Protein AF-A0A2N9I4L7-F1 (afdb_monomer_lite)

pLDDT: mean 72.99, std 26.12, range [27.83, 98.75]

Secondary structure (DSSP, 8-state):
-HHHHHHHHHHHHHHHHHHHHHHHHHHHHHHHHHHHHHHHHHHHHHHHHHHHHHHHHHHHHHHHHHHHHHHHHHHHHTT--TT-HHHHHHHHS-TT--SSGGGSGGGGS-TTS------------------------------------------------------

Foldseek 3Di:
DPVVVVVVVVVVVVVVVVVVVVVVVVVVVVVVVVVVVVVVVVVVVVVVVVVVVVVVVVCLVVQLVVQLVVQVVVCVVVVHDPVDCSNVVSVVVRPRDPPDCPVVVVPPPPPPPDPDDDDDPDPPPDDDDPDDDDDDDDDDPDDCDDDDDDDDDDDDDDDDDDDDDDD

Sequence (167 aa):
MSAKLERECDRSGGLQAEIDKLKAELAEARQVSSDAEKEAQATYDRGFADAAGSLRFQMRRECNINFLKGWALALEQAAVDDESELYVLGRRYRPYDSGTPENLEETNVEVLGGLEAFDGPTVMENAEVFDHQERAQTEEVQDMEKGVSDKEDNVDVDDQEGSAYDP

Structure (mmCIF, N/CA/C/O backbone):
data_AF-A0A2N9I4L7-F1
#
_entry.id   AF-A0A2N9I4L7-F1
#
loop_
_atom_site.group_PDB
_atom_site.id
_atom_site.type_symbol
_atom_site.label_atom_id
_atom_site.label_alt_id
_atom_site.label_comp_id
_atom_site.label_asym_id
_atom_site.label_entity_id
_atom_site.label_seq_id
_atom_site.pdbx_PDB_ins_code
_atom_site.Cartn_x
_atom_site.Cartn_y
_atom_site.Cartn_z
_atom_site.occupancy
_atom_site.B_iso_or_equiv
_atom_site.auth_seq_id
_atom_site.auth_comp_id
_atom_site.auth_asym_id
_atom_site.auth_atom_id
_atom_site.pdbx_PDB_model_num
ATOM 1 N N . MET A 1 1 ? 35.213 11.264 -59.091 1.00 62.31 1 MET A N 1
ATOM 2 C CA . MET A 1 1 ? 33.952 11.191 -58.318 1.00 62.31 1 MET A CA 1
ATOM 3 C C . MET A 1 1 ? 34.004 10.127 -57.224 1.00 62.31 1 MET A C 1
ATOM 5 O O . MET A 1 1 ? 33.781 10.485 -56.076 1.00 62.31 1 MET A O 1
ATOM 9 N N . SER A 1 2 ? 34.340 8.869 -57.541 1.00 83.44 2 SER A N 1
ATOM 10 C CA . SER A 1 2 ? 34.196 7.693 -56.656 1.00 83.44 2 SER A CA 1
ATOM 11 C C . SER A 1 2 ? 34.677 7.878 -55.209 1.00 83.44 2 SER A C 1
ATOM 13 O O . SER A 1 2 ? 33.869 7.758 -54.300 1.00 83.44 2 SER A O 1
ATOM 15 N N . ALA A 1 3 ? 35.930 8.290 -54.985 1.00 90.50 3 ALA A N 1
ATOM 16 C CA . ALA A 1 3 ? 36.503 8.396 -53.635 1.00 90.50 3 ALA A CA 1
ATOM 17 C C . ALA A 1 3 ? 35.851 9.459 -52.714 1.00 90.50 3 ALA A C 1
ATOM 19 O O . ALA A 1 3 ? 36.165 9.510 -51.524 1.00 90.50 3 ALA A O 1
ATOM 20 N N . LYS A 1 4 ? 34.970 10.338 -53.227 1.00 93.56 4 LYS A N 1
ATOM 21 C CA . LYS A 1 4 ? 34.092 11.142 -52.356 1.00 93.56 4 LYS A CA 1
ATOM 22 C C . LYS A 1 4 ? 32.860 10.334 -51.951 1.00 93.56 4 LYS A C 1
ATOM 24 O O . LYS A 1 4 ? 32.564 10.275 -50.770 1.00 93.56 4 LYS A O 1
ATOM 29 N N . LEU A 1 5 ? 32.188 9.702 -52.917 1.00 93.38 5 LEU A N 1
ATOM 30 C CA . LEU A 1 5 ? 30.999 8.875 -52.686 1.00 93.38 5 LEU A CA 1
ATOM 31 C C . LEU A 1 5 ? 31.275 7.738 -51.689 1.00 93.38 5 LEU A C 1
ATOM 33 O O . LEU A 1 5 ? 30.491 7.542 -50.776 1.00 93.38 5 LEU A O 1
ATOM 37 N N . GLU A 1 6 ? 32.418 7.069 -51.820 1.00 93.31 6 GLU A N 1
ATOM 38 C CA . GLU A 1 6 ? 32.897 6.004 -50.926 1.00 93.31 6 GLU A CA 1
ATOM 39 C C . GLU A 1 6 ? 32.905 6.444 -49.448 1.00 93.31 6 GLU A C 1
ATOM 41 O O . GLU A 1 6 ? 32.206 5.862 -48.625 1.00 93.31 6 GLU A O 1
ATOM 46 N N . ARG A 1 7 ? 33.546 7.581 -49.136 1.00 93.62 7 ARG A N 1
ATOM 47 C CA . ARG A 1 7 ? 33.561 8.166 -47.779 1.00 93.62 7 ARG A CA 1
ATOM 48 C C . ARG A 1 7 ? 32.182 8.604 -47.274 1.00 93.62 7 ARG A C 1
ATOM 50 O O . ARG A 1 7 ? 31.952 8.625 -46.066 1.00 93.62 7 ARG A O 1
ATOM 57 N N . GLU A 1 8 ? 31.281 9.013 -48.169 1.00 95.44 8 GLU A N 1
ATOM 58 C CA . GLU A 1 8 ? 29.894 9.330 -47.803 1.00 95.44 8 GLU A CA 1
ATOM 59 C C . GLU A 1 8 ? 29.112 8.047 -47.475 1.00 95.44 8 GLU A C 1
ATOM 61 O O . GLU A 1 8 ? 28.351 8.037 -46.510 1.00 95.44 8 GLU A O 1
ATOM 66 N N . CYS A 1 9 ? 29.337 6.954 -48.215 1.00 92.94 9 CYS A N 1
ATOM 67 C CA . CYS A 1 9 ? 28.767 5.637 -47.931 1.00 92.94 9 CYS A CA 1
ATOM 68 C C . CYS A 1 9 ? 29.263 5.081 -46.589 1.00 92.94 9 CYS A C 1
ATOM 70 O O . CYS A 1 9 ? 28.431 4.684 -45.775 1.00 92.94 9 CYS A O 1
ATOM 72 N N . ASP A 1 10 ? 30.572 5.127 -46.318 1.00 95.69 10 ASP A N 1
ATOM 73 C CA . ASP A 1 10 ? 31.151 4.679 -45.042 1.00 95.69 10 ASP A CA 1
ATOM 74 C C . ASP A 1 10 ? 30.564 5.457 -43.854 1.00 95.69 10 ASP A C 1
ATOM 76 O O . ASP A 1 10 ? 30.119 4.870 -42.866 1.00 95.69 10 ASP A O 1
ATOM 80 N N . ARG A 1 11 ? 30.494 6.794 -43.968 1.00 96.88 11 ARG A N 1
ATOM 81 C CA . ARG A 1 11 ? 29.918 7.650 -42.919 1.00 96.88 11 ARG A CA 1
ATOM 82 C C . ARG A 1 11 ? 28.421 7.390 -42.730 1.00 96.88 11 ARG A C 1
ATOM 84 O O . ARG A 1 11 ? 27.957 7.379 -41.595 1.00 96.88 11 ARG A O 1
ATOM 91 N N . SER A 1 12 ? 27.679 7.158 -43.813 1.00 96.81 12 SER A N 1
ATOM 92 C CA . SER A 1 12 ? 26.257 6.797 -43.756 1.00 96.81 12 SER A CA 1
ATOM 93 C C . SER A 1 12 ? 26.042 5.442 -43.067 1.00 96.81 12 SER A C 1
ATOM 95 O O . SER A 1 12 ? 25.170 5.321 -42.211 1.00 96.81 12 SER A O 1
ATOM 97 N N . GLY A 1 13 ? 26.882 4.443 -43.362 1.00 97.50 13 GLY A N 1
ATOM 98 C CA . GLY A 1 13 ? 26.849 3.135 -42.702 1.00 97.50 13 GLY A CA 1
ATOM 99 C C . GLY A 1 13 ? 27.144 3.215 -41.201 1.00 97.50 13 GLY A C 1
ATOM 100 O O . GLY A 1 13 ? 26.428 2.611 -40.406 1.00 97.50 13 GLY A O 1
ATOM 101 N N . GLY A 1 14 ? 28.140 4.016 -40.805 1.00 97.81 14 GLY A N 1
ATOM 102 C CA . GLY A 1 14 ? 28.438 4.284 -39.394 1.00 97.81 14 GLY A CA 1
ATOM 103 C C . GLY A 1 14 ? 27.272 4.951 -38.656 1.00 97.81 14 GLY A C 1
ATOM 104 O O . GLY A 1 14 ? 26.858 4.468 -37.605 1.00 97.81 14 GLY A O 1
ATOM 105 N N . LEU A 1 15 ? 26.687 6.001 -39.245 1.00 98.06 15 LEU A N 1
ATOM 106 C CA . LEU A 1 15 ? 25.516 6.689 -38.685 1.00 98.06 15 LEU A CA 1
ATOM 107 C C . LEU A 1 15 ? 24.291 5.767 -38.582 1.00 98.06 15 LEU A C 1
ATOM 109 O O . LEU A 1 15 ? 23.564 5.834 -37.597 1.00 98.06 15 LEU A O 1
ATOM 113 N N . GLN A 1 16 ? 24.065 4.882 -39.558 1.00 98.44 16 GLN A N 1
ATOM 114 C CA . GLN A 1 16 ? 22.966 3.914 -39.501 1.00 98.44 16 GLN A CA 1
ATOM 115 C C . GLN A 1 16 ? 23.152 2.910 -38.352 1.00 98.44 16 GLN A C 1
ATOM 117 O O . GLN A 1 16 ? 22.202 2.645 -37.616 1.00 98.44 16 GLN A O 1
ATOM 122 N N . ALA A 1 17 ? 24.372 2.401 -38.148 1.00 98.25 17 ALA A N 1
ATOM 123 C CA . ALA A 1 17 ? 24.682 1.507 -37.033 1.00 98.25 17 ALA A CA 1
ATOM 124 C C . ALA A 1 17 ? 24.512 2.195 -35.663 1.00 98.25 17 ALA A C 1
ATOM 126 O O . ALA A 1 17 ? 24.001 1.583 -34.726 1.00 98.25 17 ALA A O 1
ATOM 127 N N . GLU A 1 18 ? 24.884 3.473 -35.550 1.00 98.50 18 GLU A N 1
ATOM 128 C CA . GLU A 1 18 ? 24.658 4.282 -34.345 1.00 98.50 18 GLU A CA 1
ATOM 129 C C . GLU A 1 18 ? 23.161 4.535 -34.094 1.00 98.50 18 GLU A C 1
ATOM 131 O O . GLU A 1 18 ? 22.683 4.350 -32.976 1.00 98.50 18 GLU A O 1
ATOM 136 N N . ILE A 1 19 ? 22.390 4.860 -35.137 1.00 98.44 19 ILE A N 1
ATOM 137 C CA . ILE A 1 19 ? 20.928 5.011 -35.072 1.00 98.44 19 ILE A CA 1
ATOM 138 C C . ILE A 1 19 ? 20.254 3.718 -34.590 1.00 98.44 19 ILE A C 1
ATOM 140 O O . ILE A 1 19 ? 19.352 3.774 -33.754 1.00 98.44 19 ILE A O 1
ATOM 144 N N . ASP A 1 20 ? 20.666 2.555 -35.097 1.00 98.56 20 ASP A N 1
ATOM 145 C CA . ASP A 1 20 ? 20.060 1.277 -34.712 1.00 98.56 20 ASP A CA 1
ATOM 146 C C . ASP A 1 20 ? 20.496 0.814 -33.310 1.00 98.56 20 ASP A C 1
ATOM 148 O O . ASP A 1 20 ? 19.672 0.269 -32.574 1.00 98.56 20 ASP A O 1
ATOM 152 N N . LYS A 1 21 ? 21.724 1.142 -32.877 1.00 98.56 21 LYS A N 1
ATOM 153 C CA . LYS A 1 21 ? 22.156 1.005 -31.475 1.00 98.56 21 LYS A CA 1
ATOM 154 C C . LYS A 1 21 ? 21.298 1.862 -30.538 1.00 98.56 21 LYS A C 1
ATOM 156 O O . LYS A 1 21 ? 20.755 1.343 -29.567 1.00 98.56 21 LYS A O 1
ATOM 161 N N . LEU A 1 22 ? 21.123 3.149 -30.848 1.00 98.69 22 LEU A N 1
ATOM 162 C CA . LEU A 1 22 ? 20.344 4.079 -30.022 1.00 98.69 22 LEU A CA 1
ATOM 163 C C . LEU A 1 22 ? 18.862 3.678 -29.924 1.00 98.69 22 LEU A C 1
ATOM 165 O O . LEU A 1 22 ? 18.240 3.891 -28.886 1.00 98.69 22 LEU A O 1
ATOM 169 N N . LYS A 1 23 ? 18.287 3.054 -30.964 1.00 98.69 23 LYS A N 1
ATOM 170 C CA . LYS A 1 23 ? 16.936 2.461 -30.894 1.00 98.69 23 LYS A CA 1
ATOM 171 C C . LYS A 1 23 ? 16.859 1.297 -29.906 1.00 98.69 23 LYS A C 1
ATOM 173 O O . LYS A 1 23 ? 15.852 1.192 -29.208 1.00 98.69 23 LYS A O 1
ATOM 178 N N . ALA A 1 24 ? 17.879 0.437 -29.858 1.00 98.62 24 ALA A N 1
ATOM 179 C CA . ALA A 1 24 ? 17.938 -0.675 -28.910 1.00 98.62 24 ALA A CA 1
ATOM 180 C C . ALA A 1 24 ? 18.074 -0.159 -27.469 1.00 98.62 24 ALA A C 1
ATOM 182 O O . ALA A 1 24 ? 17.231 -0.477 -26.634 1.00 98.62 24 ALA A O 1
ATOM 183 N N . GLU A 1 25 ? 19.030 0.739 -27.211 1.00 98.62 25 GLU A N 1
ATOM 184 C CA . GLU A 1 25 ? 19.223 1.358 -25.888 1.00 98.62 25 GLU A CA 1
ATOM 185 C C . GLU A 1 25 ? 17.961 2.110 -25.415 1.00 98.62 25 GLU A C 1
ATOM 187 O O . GLU A 1 25 ? 17.577 2.014 -24.251 1.00 98.62 25 GLU A O 1
ATOM 192 N N . LEU A 1 26 ? 17.246 2.794 -26.319 1.00 98.69 26 LEU A N 1
ATOM 193 C CA . LEU A 1 26 ? 15.968 3.450 -26.012 1.00 98.69 26 LEU A CA 1
ATOM 194 C C . LEU A 1 26 ? 14.831 2.455 -25.711 1.00 98.69 26 LEU A C 1
ATOM 196 O O . LEU A 1 26 ? 13.954 2.763 -24.903 1.00 98.69 26 LEU A O 1
ATOM 200 N N . ALA A 1 27 ? 14.806 1.288 -26.358 1.00 98.69 27 ALA A N 1
ATOM 201 C CA . ALA A 1 27 ? 13.820 0.245 -26.078 1.00 98.69 27 ALA A CA 1
ATOM 202 C C . ALA A 1 27 ? 14.082 -0.416 -24.714 1.00 98.69 27 ALA A C 1
ATOM 204 O O . ALA A 1 27 ? 13.155 -0.553 -23.916 1.00 98.69 27 ALA A O 1
ATOM 205 N N . GLU A 1 28 ? 15.342 -0.739 -24.417 1.00 98.69 28 GLU A N 1
ATOM 206 C CA . GLU A 1 28 ? 15.775 -1.289 -23.128 1.00 98.69 28 GLU A CA 1
ATOM 207 C C . GLU A 1 28 ? 15.500 -0.309 -21.978 1.00 98.69 28 GLU A C 1
ATOM 209 O O . GLU A 1 28 ? 14.857 -0.679 -20.996 1.00 98.69 28 GLU A O 1
ATOM 214 N N . ALA A 1 29 ? 15.874 0.968 -22.126 1.00 98.69 29 ALA A N 1
ATOM 215 C CA . ALA A 1 29 ? 15.617 1.999 -21.118 1.00 98.69 29 ALA A CA 1
ATOM 216 C C . ALA A 1 29 ? 14.115 2.189 -20.829 1.00 98.69 29 ALA A C 1
ATOM 218 O O . ALA A 1 29 ? 13.723 2.371 -19.676 1.00 98.69 29 ALA A O 1
ATOM 219 N N . ARG A 1 30 ? 13.255 2.104 -21.855 1.00 98.75 30 ARG A N 1
ATOM 220 C CA . ARG A 1 30 ? 11.790 2.156 -21.688 1.00 98.75 30 ARG A CA 1
ATOM 221 C C . ARG A 1 30 ? 11.239 0.935 -20.957 1.00 98.75 30 ARG A C 1
ATOM 223 O O . ARG A 1 30 ? 10.356 1.101 -20.119 1.00 98.75 30 ARG A O 1
ATOM 230 N N . GLN A 1 31 ? 11.758 -0.260 -21.243 1.00 98.69 31 GLN A N 1
ATOM 231 C CA . GLN A 1 31 ? 11.357 -1.477 -20.538 1.00 98.69 31 GLN A CA 1
ATOM 232 C C . GLN A 1 31 ? 11.739 -1.393 -19.054 1.00 98.69 31 GLN A C 1
ATOM 234 O O . GLN A 1 31 ? 10.869 -1.521 -18.196 1.00 98.69 31 GLN A O 1
ATOM 239 N N . VAL A 1 32 ? 13.003 -1.064 -18.756 1.00 98.62 32 VAL A N 1
ATOM 240 C CA . VAL A 1 32 ? 13.505 -0.891 -17.380 1.00 98.62 32 VAL A CA 1
ATOM 241 C C . VAL A 1 32 ? 12.710 0.177 -16.624 1.00 98.62 32 VAL A C 1
ATOM 243 O O . VAL A 1 32 ? 12.298 -0.063 -15.492 1.00 98.62 32 VAL A O 1
ATOM 246 N N . SER A 1 33 ? 12.426 1.325 -17.252 1.00 98.50 33 SER A N 1
ATOM 247 C CA . SER A 1 33 ? 11.601 2.377 -16.644 1.00 98.50 33 SER A CA 1
ATOM 248 C C . SER A 1 33 ? 10.187 1.891 -16.321 1.00 98.50 33 SER A C 1
ATOM 250 O O . SER A 1 33 ? 9.676 2.188 -15.245 1.00 98.50 33 SER A O 1
ATOM 252 N N . SER A 1 34 ? 9.555 1.141 -17.230 1.00 98.62 34 SER A N 1
ATOM 253 C CA . SER A 1 34 ? 8.202 0.626 -17.015 1.00 98.62 34 SER A CA 1
ATOM 254 C C . SER A 1 34 ? 8.162 -0.461 -15.941 1.00 98.62 34 SER A C 1
ATOM 256 O O . SER A 1 34 ? 7.159 -0.596 -15.246 1.00 98.62 34 SER A O 1
ATOM 258 N N . ASP A 1 35 ? 9.200 -1.283 -15.797 1.00 98.69 35 ASP A N 1
ATOM 259 C CA . ASP A 1 35 ? 9.231 -2.335 -14.773 1.00 98.69 35 ASP A CA 1
ATOM 260 C C . ASP A 1 35 ? 9.559 -1.770 -13.382 1.00 98.69 35 ASP A C 1
ATOM 262 O O . ASP A 1 35 ? 8.907 -2.153 -12.411 1.00 98.69 35 ASP A O 1
ATOM 266 N N . ALA A 1 36 ? 10.442 -0.768 -13.295 1.00 98.62 36 ALA A N 1
ATOM 267 C CA . ALA A 1 36 ? 10.680 -0.011 -12.064 1.00 98.62 36 ALA A CA 1
ATOM 268 C C . ALA A 1 36 ? 9.420 0.739 -11.580 1.00 98.62 36 ALA A C 1
ATOM 270 O O . ALA A 1 36 ? 9.132 0.757 -10.385 1.00 98.62 36 ALA A O 1
ATOM 271 N N . GLU A 1 37 ? 8.628 1.306 -12.498 1.00 98.62 37 GLU A N 1
ATOM 272 C CA . GLU A 1 37 ? 7.331 1.931 -12.194 1.00 98.62 37 GLU A CA 1
ATOM 273 C C . GLU A 1 37 ? 6.341 0.922 -11.576 1.00 98.62 37 GLU A C 1
ATOM 275 O O . GLU A 1 37 ? 5.729 1.202 -10.543 1.00 98.62 37 GLU A O 1
ATOM 280 N N . LYS A 1 38 ? 6.241 -0.292 -12.144 1.00 98.69 38 LYS A N 1
ATOM 281 C CA . LYS A 1 38 ? 5.409 -1.380 -11.591 1.00 98.69 38 LYS A CA 1
ATOM 282 C C . LYS A 1 38 ? 5.880 -1.820 -10.202 1.00 98.69 38 LYS A C 1
ATOM 284 O O . LYS A 1 38 ? 5.046 -2.055 -9.331 1.00 98.69 38 LYS A O 1
ATOM 289 N N . GLU A 1 39 ? 7.189 -1.947 -9.984 1.00 98.62 39 GLU A N 1
ATOM 290 C CA . GLU A 1 39 ? 7.755 -2.366 -8.693 1.00 98.62 39 GLU A CA 1
ATOM 291 C C . GLU A 1 39 ? 7.557 -1.304 -7.597 1.00 98.62 39 GLU A C 1
ATOM 293 O O . GLU A 1 39 ? 7.223 -1.640 -6.453 1.00 98.62 39 GLU A O 1
ATOM 298 N N . ALA A 1 40 ? 7.680 -0.021 -7.955 1.00 98.56 40 ALA A N 1
ATOM 299 C CA . ALA A 1 40 ? 7.366 1.099 -7.075 1.00 98.56 40 ALA A CA 1
ATOM 300 C C . ALA A 1 40 ? 5.876 1.107 -6.688 1.00 98.56 40 ALA A C 1
ATOM 302 O O . ALA A 1 40 ? 5.560 1.155 -5.496 1.00 98.56 40 ALA A O 1
ATOM 303 N N . GLN A 1 41 ? 4.966 0.965 -7.661 1.00 98.69 41 GLN A N 1
ATOM 304 C CA . GLN A 1 41 ? 3.525 0.897 -7.400 1.00 98.69 41 GLN A CA 1
ATOM 305 C C . GLN A 1 41 ? 3.162 -0.313 -6.525 1.00 98.69 41 GLN A C 1
ATOM 307 O O . GLN A 1 41 ? 2.505 -0.150 -5.502 1.00 98.69 41 GLN A O 1
ATOM 312 N N . ALA A 1 42 ? 3.669 -1.510 -6.836 1.00 98.62 42 ALA A N 1
ATOM 313 C CA . ALA A 1 42 ? 3.428 -2.714 -6.035 1.00 98.62 42 ALA A CA 1
ATOM 314 C C . ALA A 1 42 ? 3.995 -2.616 -4.602 1.00 98.62 42 ALA A C 1
ATOM 316 O O . ALA A 1 42 ? 3.514 -3.285 -3.683 1.00 98.62 42 ALA A O 1
ATOM 317 N N . THR A 1 43 ? 5.018 -1.784 -4.389 1.00 98.56 43 THR A N 1
ATOM 318 C CA . THR A 1 43 ? 5.553 -1.469 -3.059 1.00 98.56 43 THR A CA 1
ATOM 319 C C . THR A 1 43 ? 4.686 -0.465 -2.304 1.00 98.56 43 THR A C 1
ATOM 321 O O . THR A 1 43 ? 4.449 -0.667 -1.111 1.00 98.56 43 THR A O 1
ATOM 324 N N . TYR A 1 44 ? 4.150 0.550 -2.986 1.00 98.75 44 TYR A N 1
ATOM 325 C CA . TYR A 1 44 ? 3.160 1.464 -2.417 1.00 98.75 44 TYR A CA 1
ATOM 326 C C . TYR A 1 44 ? 1.863 0.733 -2.032 1.00 98.75 44 TYR A C 1
ATOM 328 O O . TYR A 1 44 ? 1.422 0.833 -0.888 1.00 98.75 44 TYR A O 1
ATOM 336 N N . ASP A 1 45 ? 1.300 -0.063 -2.945 1.00 98.69 45 ASP A N 1
ATOM 337 C CA . ASP A 1 45 ? 0.043 -0.797 -2.750 1.00 98.69 45 ASP A CA 1
ATOM 338 C C . ASP A 1 45 ? 0.126 -1.760 -1.560 1.00 98.69 45 ASP A C 1
ATOM 340 O O . ASP A 1 45 ? -0.800 -1.834 -0.750 1.00 98.69 45 ASP A O 1
ATOM 344 N N . ARG A 1 46 ? 1.265 -2.455 -1.413 1.00 98.69 46 ARG A N 1
ATOM 345 C CA . ARG A 1 46 ? 1.569 -3.304 -0.252 1.00 98.69 46 ARG A CA 1
ATOM 346 C C . ARG A 1 46 ? 1.580 -2.489 1.041 1.00 98.69 46 ARG A C 1
ATOM 348 O O . ARG A 1 46 ? 0.828 -2.806 1.955 1.00 98.69 46 ARG A O 1
ATOM 355 N N . GLY A 1 47 ? 2.366 -1.410 1.098 1.00 98.56 47 GLY A N 1
ATOM 356 C CA . GLY A 1 47 ? 2.453 -0.559 2.290 1.00 98.56 47 GLY A CA 1
ATOM 357 C C . GLY A 1 47 ? 1.106 0.058 2.689 1.00 98.56 47 GLY A C 1
ATOM 358 O O . GLY A 1 47 ? 0.777 0.113 3.874 1.00 98.56 47 GLY A O 1
ATOM 359 N N . PHE A 1 48 ? 0.289 0.456 1.709 1.00 98.56 48 PHE A N 1
ATOM 360 C CA . PHE A 1 48 ? -1.072 0.937 1.938 1.00 98.56 48 PHE A CA 1
ATOM 361 C C . PHE A 1 48 ? -1.999 -0.170 2.465 1.00 98.56 48 PHE A C 1
ATOM 363 O O . PHE A 1 48 ? -2.745 0.059 3.419 1.00 98.56 48 PHE A O 1
ATOM 370 N N . ALA A 1 49 ? -1.946 -1.375 1.886 1.00 98.44 49 ALA A N 1
ATOM 371 C CA . ALA A 1 49 ? -2.738 -2.517 2.339 1.00 98.44 49 ALA A CA 1
ATOM 372 C C . ALA A 1 49 ? -2.379 -2.934 3.776 1.00 98.44 49 ALA A C 1
ATOM 374 O O . ALA A 1 49 ? -3.285 -3.122 4.592 1.00 98.44 49 ALA A O 1
ATOM 375 N N . ASP A 1 50 ? -1.086 -2.997 4.101 1.00 98.38 50 ASP A N 1
ATOM 376 C CA . ASP A 1 50 ? -0.571 -3.335 5.431 1.00 98.38 50 ASP A CA 1
ATOM 377 C C . ASP A 1 50 ? -0.987 -2.282 6.475 1.00 98.38 50 ASP A C 1
ATOM 379 O O . ASP A 1 50 ? -1.545 -2.618 7.525 1.00 98.38 50 ASP A O 1
ATOM 383 N N . ALA A 1 51 ? -0.811 -0.990 6.167 1.00 98.44 51 ALA A N 1
ATOM 384 C CA . ALA A 1 51 ? -1.223 0.111 7.041 1.00 98.44 51 ALA A CA 1
ATOM 385 C C . ALA A 1 51 ? -2.748 0.142 7.259 1.00 98.44 51 ALA A C 1
ATOM 387 O O . ALA A 1 51 ? -3.218 0.270 8.392 1.00 98.44 51 ALA A O 1
ATOM 388 N N . ALA A 1 52 ? -3.537 -0.042 6.196 1.00 98.12 52 ALA A N 1
ATOM 389 C CA . ALA A 1 52 ? -4.994 -0.111 6.282 1.00 98.12 52 ALA A CA 1
ATOM 390 C C . ALA A 1 52 ? -5.489 -1.401 6.968 1.00 98.12 52 ALA A C 1
ATOM 392 O O . ALA A 1 52 ? -6.597 -1.425 7.506 1.00 98.12 52 ALA A O 1
ATOM 393 N N . GLY A 1 53 ? -4.710 -2.484 6.955 1.00 95.88 53 GLY A N 1
ATOM 394 C CA . GLY A 1 53 ? -4.951 -3.683 7.759 1.00 95.88 53 GLY A CA 1
ATOM 395 C C . GLY A 1 53 ? -4.727 -3.410 9.247 1.00 95.88 53 GLY A C 1
ATOM 396 O O . GLY A 1 53 ? -5.635 -3.615 10.054 1.00 95.88 53 GLY A O 1
ATOM 397 N N . SER A 1 54 ? -3.559 -2.859 9.587 1.00 96.94 54 SER A N 1
ATOM 398 C CA . SER A 1 54 ? -3.173 -2.493 10.956 1.00 96.94 54 SER A CA 1
ATOM 399 C C . SER A 1 54 ? -4.160 -1.512 11.599 1.00 96.94 54 SER A C 1
ATOM 401 O O . SER A 1 54 ? -4.648 -1.767 12.700 1.00 96.94 54 SER A O 1
ATOM 403 N N . LEU A 1 55 ? -4.554 -0.446 10.891 1.00 96.88 55 LEU A N 1
ATOM 404 C CA . LEU A 1 55 ? -5.528 0.525 11.401 1.00 96.88 55 LEU A CA 1
ATOM 405 C C . LEU A 1 55 ? -6.898 -0.118 11.675 1.00 96.88 55 LEU A C 1
ATOM 407 O O . LEU A 1 55 ? -7.489 0.122 12.725 1.00 96.88 55 LEU A O 1
ATOM 411 N N . ARG A 1 56 ? -7.399 -0.981 10.778 1.00 94.19 56 ARG A N 1
ATOM 412 C CA . ARG A 1 56 ? -8.670 -1.701 10.994 1.00 94.19 56 ARG A CA 1
ATOM 413 C C . ARG A 1 56 ? -8.598 -2.663 12.181 1.00 94.19 56 ARG A C 1
ATOM 415 O O . ARG A 1 56 ? -9.592 -2.806 12.891 1.00 94.19 56 ARG A O 1
ATOM 422 N N . PHE A 1 57 ? -7.450 -3.306 12.404 1.00 91.81 57 PHE A N 1
ATOM 423 C CA . PHE A 1 57 ? -7.225 -4.156 13.573 1.00 91.81 57 PHE A CA 1
ATOM 424 C C . PHE A 1 57 ? -7.240 -3.333 14.870 1.00 91.81 57 PHE A C 1
ATOM 426 O O . PHE A 1 57 ? -8.018 -3.640 15.771 1.00 91.81 57 PHE A O 1
ATOM 433 N N . GLN A 1 58 ? -6.477 -2.237 14.929 1.00 93.88 58 GLN A N 1
ATOM 434 C CA . GLN A 1 58 ? -6.448 -1.328 16.082 1.00 93.88 58 GLN A CA 1
ATOM 435 C C . GLN A 1 58 ? -7.834 -0.737 16.386 1.00 93.88 58 GLN A C 1
ATOM 437 O O . GLN A 1 58 ? -8.282 -0.785 17.528 1.00 93.88 58 GLN A O 1
ATOM 442 N N . MET A 1 59 ? -8.567 -0.259 15.371 1.00 92.19 59 MET A N 1
ATOM 443 C CA . MET A 1 59 ? -9.937 0.242 15.547 1.00 92.19 59 MET A CA 1
ATOM 444 C C . MET A 1 59 ? -10.880 -0.834 16.101 1.00 92.19 59 MET A C 1
ATOM 446 O O . MET A 1 59 ? -11.613 -0.567 17.050 1.00 92.19 59 MET A O 1
ATOM 450 N N . ARG A 1 60 ? -10.847 -2.060 15.552 1.00 91.44 60 ARG A N 1
ATOM 451 C CA . ARG A 1 60 ? -11.632 -3.194 16.072 1.00 91.44 60 ARG A CA 1
ATOM 452 C C . ARG A 1 60 ? -11.327 -3.430 17.548 1.00 91.44 60 ARG A C 1
ATOM 454 O O . ARG A 1 60 ? -12.250 -3.491 18.357 1.00 91.44 60 ARG A O 1
ATOM 461 N N . ARG A 1 61 ? -10.042 -3.568 17.874 1.00 90.19 61 ARG A N 1
ATOM 462 C CA . ARG A 1 61 ? -9.525 -3.861 19.210 1.00 90.19 61 ARG A CA 1
ATOM 463 C C . ARG A 1 61 ? -9.956 -2.807 20.223 1.00 90.19 61 ARG A C 1
ATOM 465 O O . ARG A 1 61 ? -10.686 -3.123 21.160 1.00 90.19 61 ARG A O 1
ATOM 472 N N . GLU A 1 62 ? -9.581 -1.551 20.002 1.00 93.69 62 GLU A N 1
ATOM 473 C CA . GLU A 1 62 ? -9.803 -0.481 20.974 1.00 93.69 62 GLU A CA 1
ATOM 474 C C . GLU A 1 62 ? -11.285 -0.123 21.124 1.00 93.69 62 GLU A C 1
ATOM 476 O O . GLU A 1 62 ? -11.750 0.084 22.247 1.00 93.69 62 GLU A O 1
ATOM 481 N N . CYS A 1 63 ? -12.079 -0.132 20.046 1.00 93.69 63 CYS A N 1
ATOM 482 C CA . CYS A 1 63 ? -13.526 0.051 20.175 1.00 93.69 63 CYS A CA 1
ATOM 483 C C . CYS A 1 63 ? -14.186 -1.109 20.938 1.00 93.69 63 CYS A C 1
ATOM 485 O O . CYS A 1 63 ? -15.061 -0.861 21.766 1.00 93.69 63 CYS A O 1
ATOM 487 N N . ASN A 1 64 ? -13.757 -2.357 20.719 1.00 92.56 64 ASN A N 1
ATOM 488 C CA . ASN A 1 64 ? -14.279 -3.513 21.453 1.00 92.56 64 ASN A CA 1
ATOM 489 C C . ASN A 1 64 ? -13.867 -3.496 22.940 1.00 92.56 64 ASN A C 1
ATOM 491 O O . ASN A 1 64 ? -14.693 -3.820 23.792 1.00 92.56 64 ASN A O 1
ATOM 495 N N . ILE A 1 65 ? -12.634 -3.090 23.270 1.00 91.94 65 ILE A N 1
ATOM 496 C CA . ILE A 1 65 ? -12.158 -2.940 24.659 1.00 91.94 65 ILE A CA 1
ATOM 497 C C . ILE A 1 65 ? -12.958 -1.856 25.386 1.00 91.94 65 ILE A C 1
ATOM 499 O O . ILE A 1 65 ? -13.498 -2.108 26.463 1.00 91.94 65 ILE A O 1
ATOM 503 N N . ASN A 1 66 ? -13.078 -0.663 24.799 1.00 93.88 66 ASN A N 1
ATOM 504 C CA . ASN A 1 66 ? -13.787 0.449 25.436 1.00 93.88 66 ASN A CA 1
ATOM 505 C C . ASN A 1 66 ? -15.298 0.184 25.548 1.00 93.88 66 ASN A C 1
ATOM 507 O O . ASN A 1 66 ? -15.900 0.529 26.565 1.00 93.88 66 ASN A O 1
ATOM 511 N N . PHE A 1 67 ? -15.896 -0.517 24.576 1.00 94.81 67 PHE A N 1
ATOM 512 C CA . PHE A 1 67 ? -17.267 -1.019 24.684 1.00 94.81 67 PHE A CA 1
ATOM 513 C C . PHE A 1 67 ? -17.439 -1.973 25.876 1.00 94.81 67 PHE A C 1
ATOM 515 O O . PHE A 1 67 ? -18.356 -1.784 26.670 1.00 94.81 67 PHE A O 1
ATOM 522 N N . LEU A 1 68 ? -16.552 -2.964 26.048 1.00 93.3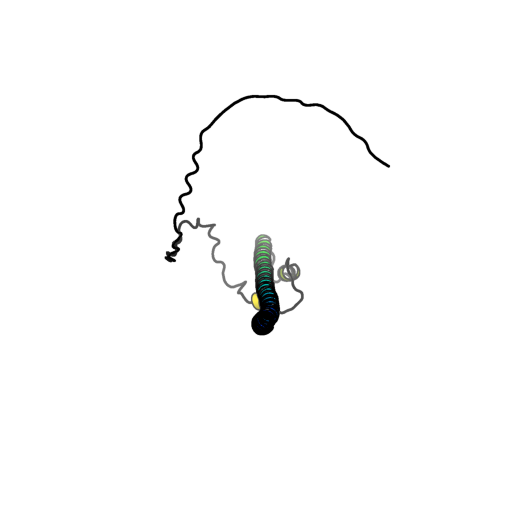1 68 LEU A N 1
ATOM 523 C CA . LEU A 1 68 ? -16.641 -3.902 27.175 1.00 93.31 68 LEU A CA 1
ATOM 524 C C . LEU A 1 68 ? -16.420 -3.227 28.535 1.00 93.31 68 LEU A C 1
ATOM 526 O O . LEU A 1 68 ? -17.129 -3.560 29.483 1.00 93.31 68 LEU A O 1
ATOM 530 N N . LYS A 1 69 ? -15.497 -2.260 28.631 1.00 94.12 69 LYS A N 1
ATOM 531 C CA . LYS A 1 69 ? -15.295 -1.461 29.853 1.00 94.12 69 LYS A CA 1
ATOM 532 C C . LYS A 1 69 ? -16.555 -0.671 30.220 1.00 94.12 69 LYS A C 1
ATOM 534 O O . LYS A 1 69 ? -17.011 -0.748 31.357 1.00 94.12 69 LYS A O 1
ATOM 539 N N . GLY A 1 70 ? -17.150 0.034 29.253 1.00 95.31 70 GLY A N 1
ATOM 540 C CA . GLY A 1 70 ? -18.403 0.769 29.459 1.00 95.31 70 GLY A CA 1
ATOM 541 C C . GLY A 1 70 ? -19.589 -0.142 29.795 1.00 95.31 70 GLY A C 1
ATOM 542 O O . GLY A 1 70 ? -20.416 0.216 30.628 1.00 95.31 70 GLY A O 1
ATOM 543 N N . TRP A 1 71 ? -19.649 -1.336 29.196 1.00 95.50 71 TRP A N 1
ATOM 544 C CA . TRP A 1 71 ? -20.673 -2.342 29.483 1.00 95.50 71 TRP A CA 1
ATOM 545 C C . TRP A 1 71 ? -20.579 -2.865 30.921 1.00 95.50 71 TRP A C 1
ATOM 547 O O . TRP A 1 71 ? -21.579 -2.853 31.631 1.00 95.50 71 TRP A O 1
ATOM 557 N N . ALA A 1 72 ? -19.387 -3.272 31.373 1.00 93.31 72 ALA A N 1
ATOM 558 C CA . ALA A 1 72 ? -19.178 -3.749 32.742 1.00 93.31 72 ALA A CA 1
ATOM 559 C C . ALA A 1 72 ? -19.511 -2.664 33.781 1.00 93.31 72 ALA A C 1
ATOM 561 O O . ALA A 1 72 ? -20.305 -2.909 34.685 1.00 93.31 72 ALA A O 1
ATOM 562 N N . LEU A 1 73 ? -19.007 -1.440 33.585 1.00 96.50 73 LEU A N 1
ATOM 563 C CA . LEU A 1 73 ? -19.282 -0.299 34.465 1.00 96.50 73 LEU A CA 1
ATOM 564 C C . LEU A 1 73 ? -20.785 0.038 34.551 1.00 96.50 73 LEU A C 1
ATOM 566 O O . LEU A 1 73 ? -21.275 0.431 35.608 1.00 96.50 73 LEU A O 1
ATOM 570 N N . ALA A 1 74 ? -21.540 -0.128 33.460 1.00 96.75 74 ALA A N 1
ATOM 571 C CA . ALA A 1 74 ? -22.988 0.076 33.464 1.00 96.75 74 ALA A CA 1
ATOM 572 C C . ALA A 1 74 ? -23.755 -1.028 34.221 1.00 96.75 74 ALA A C 1
ATOM 574 O O . ALA A 1 74 ? -24.797 -0.742 34.811 1.00 96.75 74 ALA A O 1
ATOM 575 N N . LEU A 1 75 ? -23.253 -2.270 34.227 1.00 96.38 75 LEU A N 1
ATOM 576 C CA . LEU A 1 75 ? -23.820 -3.372 35.016 1.00 96.38 75 LEU A CA 1
ATOM 577 C C . LEU A 1 75 ? -23.516 -3.206 36.514 1.00 96.38 75 LEU A C 1
ATOM 579 O O . LEU A 1 75 ? -24.430 -3.334 37.330 1.00 96.38 75 LEU A O 1
ATOM 583 N N . GLU A 1 76 ? -22.286 -2.816 36.859 1.00 95.69 76 GLU A N 1
ATOM 584 C CA . GLU A 1 76 ? -21.867 -2.473 38.226 1.00 95.69 76 GLU A CA 1
ATOM 585 C C . GLU A 1 76 ? -22.733 -1.336 38.804 1.00 95.69 76 GLU A C 1
ATOM 587 O O . GLU A 1 76 ? -23.323 -1.475 39.876 1.00 95.69 76 GLU A O 1
ATOM 592 N N . GLN A 1 77 ? -22.907 -0.237 38.057 1.00 97.00 77 GLN A N 1
ATOM 593 C CA . GLN A 1 77 ? -23.766 0.889 38.459 1.00 97.00 77 GLN A CA 1
ATOM 594 C C . GLN A 1 77 ? -25.252 0.515 38.587 1.00 97.00 77 GLN A C 1
ATOM 596 O O . GLN A 1 77 ? -25.986 1.161 39.337 1.00 97.00 77 GLN A O 1
ATOM 601 N N . ALA A 1 78 ? -25.702 -0.522 37.877 1.00 97.19 78 ALA A N 1
ATOM 602 C CA . ALA A 1 78 ? -27.049 -1.073 37.989 1.00 97.19 78 ALA A CA 1
ATOM 603 C C . ALA A 1 78 ? -27.191 -2.128 39.108 1.00 97.19 78 ALA A C 1
ATOM 605 O O . ALA A 1 78 ? -28.286 -2.664 39.285 1.00 97.19 78 ALA A O 1
ATOM 606 N N . ALA A 1 79 ? -26.116 -2.418 39.857 1.00 96.12 79 ALA A N 1
ATOM 607 C CA . ALA A 1 79 ? -26.033 -3.480 40.863 1.00 96.12 79 ALA A CA 1
ATOM 608 C C . ALA A 1 79 ? -26.472 -4.859 40.325 1.00 96.12 79 ALA A C 1
ATOM 610 O O . ALA A 1 79 ? -27.179 -5.617 40.993 1.00 96.12 79 ALA A O 1
ATOM 611 N N . VAL A 1 80 ? -26.074 -5.165 39.086 1.00 95.81 80 VAL A N 1
ATOM 612 C CA . VAL A 1 80 ? -26.271 -6.480 38.467 1.00 95.81 80 VAL A CA 1
ATOM 613 C C . VAL A 1 80 ? -25.266 -7.471 39.052 1.00 95.81 80 VAL A C 1
ATOM 615 O O . VAL A 1 80 ? -24.081 -7.177 39.131 1.00 95.81 80 VAL A O 1
ATOM 618 N N . ASP A 1 81 ? -25.754 -8.649 39.437 1.00 93.69 81 ASP A N 1
ATOM 619 C CA . ASP A 1 81 ? -24.940 -9.750 39.963 1.00 93.69 81 ASP A CA 1
ATOM 620 C C . ASP A 1 81 ? -23.929 -10.278 38.924 1.00 93.69 81 ASP A C 1
ATOM 622 O O . ASP A 1 81 ? -24.259 -10.403 37.741 1.00 93.69 81 ASP A O 1
ATOM 626 N N . ASP A 1 82 ? -22.710 -10.603 39.357 1.00 87.50 82 ASP A N 1
ATOM 627 C CA . ASP A 1 82 ? -21.600 -10.974 38.465 1.00 87.50 82 ASP A CA 1
ATOM 628 C C . ASP A 1 82 ? -21.769 -12.344 37.782 1.00 87.50 82 ASP A C 1
ATOM 630 O O . ASP A 1 82 ? -21.201 -12.569 36.711 1.00 87.50 82 ASP A O 1
ATOM 634 N N . GLU A 1 83 ? -22.625 -13.229 38.307 1.00 89.88 83 GLU A N 1
ATOM 635 C CA . GLU A 1 83 ? -23.006 -14.488 37.645 1.00 89.88 83 GLU A CA 1
ATOM 636 C C . GLU A 1 83 ? -24.070 -14.272 36.539 1.00 89.88 83 GLU A C 1
ATOM 638 O O . GLU A 1 83 ? -24.530 -15.217 35.890 1.00 89.88 83 GLU A O 1
ATOM 643 N N . SER A 1 84 ? -24.494 -13.025 36.295 1.00 92.75 84 SER A N 1
ATOM 644 C CA . SER A 1 84 ? -25.502 -12.681 35.289 1.00 92.75 84 SER A CA 1
ATOM 645 C C . SER A 1 84 ? -25.006 -12.857 33.850 1.00 92.75 84 SER A C 1
ATOM 647 O O . SER A 1 84 ? -23.996 -12.287 33.426 1.00 92.75 84 SER A O 1
ATOM 649 N N . GLU A 1 85 ? -25.819 -13.523 33.019 1.00 92.31 85 GLU A N 1
ATOM 650 C CA . GLU A 1 85 ? -25.581 -13.649 31.573 1.00 92.31 85 GLU A CA 1
ATOM 651 C C . GLU A 1 85 ? -25.414 -12.296 30.849 1.00 92.31 85 GLU A C 1
ATOM 653 O O . GLU A 1 85 ? -24.852 -12.260 29.749 1.00 92.31 85 GLU A O 1
ATOM 658 N N . LEU A 1 86 ? -25.848 -11.178 31.449 1.00 91.19 86 LEU A N 1
ATOM 659 C CA . LEU A 1 86 ? -25.646 -9.825 30.920 1.00 91.19 86 LEU A CA 1
ATOM 660 C C . LEU A 1 86 ? -24.161 -9.515 30.655 1.00 91.19 86 LEU A C 1
ATOM 662 O O . LEU A 1 86 ? -23.851 -8.917 29.622 1.00 91.19 86 LEU A O 1
ATOM 666 N N . TYR A 1 87 ? -23.231 -9.981 31.494 1.00 87.25 87 TYR A N 1
ATOM 667 C CA . TYR A 1 87 ? -21.790 -9.825 31.247 1.00 87.25 87 TYR A CA 1
ATOM 668 C C . TYR A 1 87 ? -21.327 -10.595 29.995 1.00 87.25 87 TYR A C 1
ATOM 670 O O . TYR A 1 87 ? -20.523 -10.100 29.200 1.00 87.25 87 TYR A O 1
ATOM 678 N N . VAL A 1 88 ? -21.893 -11.782 29.748 1.00 89.56 88 VAL A N 1
ATOM 679 C CA . VAL A 1 88 ? -21.603 -12.602 28.556 1.00 89.56 88 VAL A CA 1
ATOM 680 C C . VAL A 1 88 ? -22.229 -12.001 27.291 1.00 89.56 88 VAL A C 1
ATOM 682 O O . VAL A 1 88 ? -21.669 -12.127 26.198 1.00 89.56 88 VAL A O 1
ATOM 685 N N . LEU A 1 89 ? -23.378 -11.328 27.403 1.00 90.50 89 LEU A N 1
ATOM 686 C CA . LEU A 1 89 ? -24.018 -10.636 26.278 1.00 90.50 89 LEU A CA 1
ATOM 687 C C . LEU A 1 89 ? -23.187 -9.445 25.780 1.00 90.50 89 LEU A C 1
ATOM 689 O O . LEU A 1 89 ? -23.097 -9.260 24.568 1.00 90.50 89 LEU A O 1
ATOM 693 N N . GLY A 1 90 ? -22.477 -8.736 26.665 1.00 88.69 90 GLY A N 1
ATOM 694 C CA . GLY A 1 90 ? -21.515 -7.700 26.268 1.00 88.69 90 GLY A CA 1
ATOM 695 C C . GLY A 1 90 ? -20.450 -8.217 25.291 1.00 88.69 90 GLY A C 1
ATOM 696 O O . GLY A 1 90 ? -20.157 -7.569 24.290 1.00 88.69 90 GLY A O 1
ATOM 697 N N . ARG A 1 91 ? -19.927 -9.438 25.494 1.00 87.12 91 ARG A N 1
ATOM 698 C CA . ARG A 1 91 ? -18.976 -10.057 24.544 1.00 87.12 91 ARG A CA 1
ATOM 699 C C . ARG A 1 91 ? -19.619 -10.504 23.226 1.00 87.12 91 ARG A C 1
ATOM 701 O O . ARG A 1 91 ? -18.912 -10.557 22.225 1.00 87.12 91 ARG A O 1
ATOM 708 N N . ARG A 1 92 ? -20.927 -10.795 23.208 1.00 88.19 92 ARG A N 1
ATOM 709 C CA . ARG A 1 92 ? -21.682 -11.221 22.009 1.00 88.19 92 ARG A CA 1
ATOM 710 C C . ARG A 1 92 ? -22.208 -10.061 21.151 1.00 88.19 92 ARG A C 1
ATOM 712 O O . ARG A 1 92 ? -22.490 -10.278 19.980 1.00 88.19 92 ARG A O 1
ATOM 719 N N . TYR A 1 93 ? -22.312 -8.851 21.704 1.00 88.38 93 TYR A N 1
ATOM 720 C CA . TYR A 1 93 ? -22.788 -7.648 21.000 1.00 88.38 93 TYR A CA 1
ATOM 721 C C . TYR A 1 93 ? -21.708 -6.566 20.830 1.00 88.38 93 TYR A C 1
ATOM 723 O O . TYR A 1 93 ? -22.014 -5.377 20.752 1.00 88.38 93 TYR A O 1
ATOM 731 N N . ARG A 1 94 ? -20.432 -6.968 20.761 1.00 88.06 94 ARG A N 1
ATOM 732 C CA . ARG A 1 94 ? -19.320 -6.044 20.490 1.00 88.06 94 ARG A CA 1
ATOM 733 C C . ARG A 1 94 ? -19.472 -5.397 19.100 1.00 88.06 94 ARG A C 1
ATOM 735 O O . ARG A 1 94 ? -19.779 -6.120 18.152 1.00 88.06 94 ARG A O 1
ATOM 742 N N . PRO A 1 95 ? -19.205 -4.083 18.936 1.00 89.12 95 PRO A N 1
ATOM 743 C CA . PRO A 1 95 ? -19.410 -3.377 17.665 1.00 89.12 95 PRO A CA 1
ATOM 744 C C . PRO A 1 95 ? -18.663 -3.969 16.462 1.00 89.12 95 PRO A C 1
ATOM 746 O O . PRO A 1 95 ? -19.140 -3.858 15.335 1.00 89.12 95 PRO A O 1
ATOM 749 N N . TYR A 1 96 ? -17.507 -4.599 16.692 1.00 86.00 96 TYR A N 1
ATOM 750 C CA . TYR A 1 96 ? -16.664 -5.181 15.648 1.00 86.00 96 TYR A CA 1
ATOM 751 C C . TYR A 1 96 ? -16.295 -6.639 15.963 1.00 86.00 96 TYR A C 1
ATOM 753 O O . TYR A 1 96 ? -15.115 -6.984 16.067 1.00 86.00 96 TYR A O 1
ATOM 761 N N . ASP A 1 97 ? -17.291 -7.503 16.151 1.00 72.69 97 ASP A N 1
ATOM 762 C CA . ASP A 1 97 ? -17.069 -8.941 16.350 1.00 72.69 97 ASP A CA 1
ATOM 763 C C . ASP A 1 97 ? -16.735 -9.639 15.012 1.00 72.69 97 ASP A C 1
ATOM 765 O O . ASP A 1 97 ? -17.423 -9.446 14.010 1.00 72.69 97 ASP A O 1
ATOM 769 N N . SER A 1 98 ? -15.640 -10.410 14.949 1.00 57.62 98 SER A N 1
ATOM 770 C CA . SER A 1 98 ? -15.091 -10.912 13.672 1.00 57.62 98 SER A CA 1
ATOM 771 C C . SER A 1 98 ? -15.607 -12.283 13.232 1.00 57.62 98 SER A C 1
ATOM 773 O O . SER A 1 98 ? -15.261 -12.729 12.140 1.00 57.62 98 SER A O 1
ATOM 775 N N . GLY A 1 99 ? -16.359 -12.991 14.079 1.00 54.41 99 GLY A N 1
ATOM 776 C CA . GLY A 1 99 ? -16.792 -14.378 13.856 1.00 54.41 99 GLY A CA 1
ATOM 777 C C . GLY A 1 99 ? -15.670 -15.431 13.907 1.00 54.41 99 GLY A C 1
ATOM 778 O O . GLY A 1 99 ? -15.920 -16.558 14.327 1.00 54.41 99 GLY A O 1
ATOM 779 N N . THR A 1 100 ? -14.432 -15.084 13.534 1.00 48.59 100 THR A N 1
ATOM 780 C CA . THR A 1 100 ? -13.256 -15.954 13.684 1.00 48.59 100 THR A CA 1
ATOM 781 C C . THR A 1 100 ? -12.692 -15.937 15.114 1.00 48.59 100 THR A C 1
ATOM 783 O O . THR A 1 100 ? -12.610 -14.870 15.731 1.00 48.59 100 THR A O 1
ATOM 786 N N . PRO A 1 101 ? -12.255 -17.097 15.650 1.00 46.50 101 PRO A N 1
ATOM 787 C CA . PRO A 1 101 ? -11.773 -17.227 17.029 1.00 46.50 101 PRO A CA 1
ATOM 788 C C . PRO A 1 101 ? -10.388 -16.607 17.279 1.00 46.50 101 PRO A C 1
ATOM 790 O O . PRO A 1 101 ? -9.966 -16.515 18.425 1.00 46.50 101 PRO A O 1
ATOM 793 N N . GLU A 1 102 ? -9.683 -16.153 16.241 1.00 46.88 102 GLU A N 1
ATOM 794 C CA . GLU A 1 102 ? -8.315 -15.613 16.328 1.00 46.88 102 GLU A CA 1
ATOM 795 C C . GLU A 1 102 ? -8.222 -14.311 17.151 1.00 46.88 102 GLU A C 1
ATOM 797 O O . GLU A 1 102 ? -7.148 -13.962 17.621 1.00 46.88 102 GLU A O 1
ATOM 802 N N . ASN A 1 103 ? -9.345 -13.622 17.401 1.00 47.34 103 ASN A N 1
ATOM 803 C CA . ASN A 1 103 ? -9.411 -12.469 18.314 1.00 47.34 103 ASN A CA 1
ATOM 804 C C . ASN A 1 103 ? -9.723 -12.854 19.782 1.00 47.34 103 ASN A C 1
ATOM 806 O O . ASN A 1 103 ? -9.987 -11.972 20.597 1.00 47.34 103 ASN A O 1
ATOM 810 N N . LEU A 1 104 ? -9.747 -14.144 20.152 1.00 46.28 104 LEU A N 1
ATOM 811 C CA . LEU A 1 104 ? -10.017 -14.552 21.543 1.00 46.28 104 LEU A CA 1
ATOM 812 C C . LEU A 1 104 ? -8.805 -14.380 22.469 1.00 46.28 104 LEU A C 1
ATOM 814 O O . LEU A 1 104 ? -9.003 -14.083 23.648 1.00 46.28 104 LEU A O 1
ATOM 818 N N . GLU A 1 105 ? -7.582 -14.516 21.949 1.00 46.66 105 GLU A N 1
ATOM 819 C CA . GLU A 1 105 ? -6.346 -14.500 22.749 1.00 46.66 105 GLU A CA 1
ATOM 820 C C . GLU A 1 105 ? -6.092 -13.144 23.439 1.00 46.66 105 GLU A C 1
ATOM 822 O O . GLU A 1 105 ? -5.599 -13.106 24.565 1.00 46.66 105 GLU A O 1
ATOM 827 N N . GLU A 1 106 ? -6.559 -12.038 22.847 1.00 48.25 106 GLU A N 1
ATOM 828 C CA . GLU A 1 106 ? -6.473 -10.694 23.443 1.00 48.25 106 GLU A CA 1
ATOM 829 C C . GLU A 1 106 ? -7.365 -10.485 24.681 1.00 48.25 106 GLU A C 1
ATOM 831 O O . GLU A 1 106 ? -7.198 -9.503 25.403 1.00 48.25 106 GLU A O 1
ATOM 836 N N . THR A 1 107 ? -8.311 -11.390 24.962 1.00 43.72 107 THR A N 1
ATOM 837 C CA . THR A 1 107 ? -9.274 -11.227 26.073 1.00 43.72 107 THR A CA 1
ATOM 838 C C . THR A 1 107 ? -8.836 -11.878 27.391 1.00 43.72 107 THR A C 1
ATOM 840 O O . THR A 1 107 ? -9.636 -11.959 28.321 1.00 43.72 107 THR A O 1
ATOM 843 N N . ASN A 1 108 ? -7.573 -12.306 27.495 1.00 41.69 108 ASN A N 1
ATOM 844 C CA . ASN A 1 108 ? -6.969 -12.786 28.746 1.00 41.69 108 ASN A CA 1
ATOM 845 C C . ASN A 1 108 ? -6.367 -11.660 29.614 1.00 41.69 108 ASN A C 1
ATOM 847 O O . ASN A 1 108 ? -5.829 -11.943 30.682 1.00 41.69 108 ASN A O 1
ATOM 851 N N . VAL A 1 109 ? -6.477 -10.390 29.199 1.00 40.19 109 VAL A N 1
ATOM 852 C CA . VAL A 1 109 ? -6.083 -9.228 30.017 1.00 40.19 109 VAL A CA 1
ATOM 853 C C . VAL A 1 109 ? -7.120 -8.977 31.120 1.00 40.19 109 VAL A C 1
ATOM 855 O O . VAL A 1 109 ? -8.010 -8.143 30.984 1.00 40.19 109 VAL A O 1
ATOM 858 N N . GLU A 1 110 ? -7.012 -9.760 32.192 1.00 40.81 110 GLU A N 1
ATOM 859 C CA . GLU A 1 110 ? -7.186 -9.347 33.596 1.00 40.81 110 GLU A CA 1
ATOM 860 C C . GLU A 1 110 ? -8.342 -8.369 33.918 1.00 40.81 110 GLU A C 1
ATOM 862 O O . GLU A 1 110 ? -8.195 -7.434 34.702 1.00 40.81 110 GLU A O 1
ATOM 867 N N . VAL A 1 111 ? -9.549 -8.636 33.403 1.00 45.78 111 VAL A N 1
ATOM 868 C CA . VAL A 1 111 ? -10.782 -7.866 33.714 1.00 45.78 111 VAL A CA 1
ATOM 869 C C . VAL A 1 111 ? -11.195 -7.957 35.203 1.00 45.78 111 VAL A C 1
ATOM 871 O O . VAL A 1 111 ? -12.079 -7.237 35.647 1.00 45.78 111 VAL A O 1
ATOM 874 N N . LEU A 1 112 ? -10.517 -8.794 35.997 1.00 41.94 112 LEU A N 1
ATOM 875 C CA . LEU A 1 112 ? -10.652 -8.907 37.458 1.00 41.94 112 LEU A CA 1
ATOM 876 C C . LEU A 1 112 ? -9.329 -8.578 38.192 1.00 41.94 112 LEU A C 1
ATOM 878 O O . LEU A 1 112 ? -9.066 -9.111 39.268 1.00 41.94 112 LEU A O 1
ATOM 882 N N . GLY A 1 113 ? -8.466 -7.752 37.582 1.00 35.91 113 GLY A N 1
ATOM 883 C CA . GLY A 1 113 ? -7.073 -7.531 38.001 1.00 35.91 113 GLY A CA 1
ATOM 884 C C . GLY A 1 113 ? -6.702 -6.137 38.522 1.00 35.91 113 GLY A C 1
ATOM 885 O O . GLY A 1 113 ? -5.548 -5.940 38.887 1.00 35.91 113 GLY A O 1
ATOM 886 N N . GLY A 1 114 ? -7.625 -5.169 38.595 1.00 27.83 114 GLY A N 1
ATOM 887 C CA . GLY A 1 114 ? -7.305 -3.866 39.192 1.00 27.83 114 GLY A CA 1
ATOM 888 C C . GLY A 1 114 ? -8.339 -2.758 38.990 1.00 27.83 114 GLY A C 1
ATOM 889 O O . GLY A 1 114 ? -8.503 -2.246 37.886 1.00 27.83 114 GLY A O 1
ATOM 890 N N . LEU A 1 115 ? -8.946 -2.304 40.092 1.00 48.00 115 LEU A N 1
ATOM 891 C CA . LEU A 1 115 ? -9.455 -0.934 40.204 1.00 48.00 115 LEU A CA 1
ATOM 892 C C . LEU A 1 115 ? -8.267 0.009 40.458 1.00 48.00 115 LEU A C 1
ATOM 894 O O . LEU A 1 115 ? -8.022 0.428 41.590 1.00 48.00 115 LEU A O 1
ATOM 898 N N . GLU A 1 116 ? -7.515 0.343 39.408 1.00 39.72 116 GLU A N 1
ATOM 899 C CA . GLU A 1 116 ? -6.728 1.578 39.442 1.00 39.72 116 GLU A CA 1
ATOM 900 C C . GLU A 1 116 ? -7.674 2.773 39.289 1.00 39.72 116 GLU A C 1
ATOM 902 O O . GLU A 1 116 ? -8.626 2.748 38.504 1.00 39.72 116 GLU A O 1
ATOM 907 N N . ALA A 1 117 ? -7.450 3.807 40.099 1.00 40.91 117 ALA A N 1
ATOM 908 C CA . ALA A 1 117 ? -8.332 4.960 40.141 1.00 40.91 117 ALA A CA 1
ATOM 909 C C . ALA A 1 117 ? -8.299 5.716 38.805 1.00 40.91 117 ALA A C 1
ATOM 911 O O . ALA A 1 117 ? -7.230 6.032 38.286 1.00 40.91 117 ALA A O 1
ATOM 912 N N . PHE A 1 118 ? -9.480 6.057 38.288 1.00 36.19 118 PHE A N 1
ATOM 913 C CA . PHE A 1 118 ? -9.618 7.020 37.201 1.00 36.19 118 PHE A CA 1
ATOM 914 C C . PHE A 1 118 ? -9.148 8.394 37.696 1.00 36.19 118 PHE A C 1
ATOM 916 O O . PHE A 1 118 ? -9.908 9.117 38.344 1.00 36.19 118 PHE A O 1
ATOM 923 N N . ASP A 1 119 ? -7.895 8.740 37.409 1.00 44.06 119 ASP A N 1
ATOM 924 C CA . ASP A 1 119 ? -7.458 10.132 37.423 1.00 44.06 119 ASP A CA 1
ATOM 925 C C . ASP A 1 119 ? -7.845 10.797 36.092 1.00 44.06 119 ASP A C 1
ATOM 927 O O . ASP A 1 119 ? -7.969 10.146 35.049 1.00 44.06 119 ASP A O 1
ATOM 931 N N . GLY A 1 120 ? -8.112 12.099 36.145 1.00 41.47 120 GLY A N 1
ATOM 932 C CA . GLY A 1 120 ? -8.635 12.857 35.014 1.00 41.47 120 GLY A CA 1
ATOM 933 C C . GLY A 1 120 ? -7.615 13.045 33.883 1.00 41.47 120 GLY A C 1
ATOM 934 O O . GLY A 1 120 ? -6.441 12.696 34.019 1.00 41.47 120 GLY A O 1
ATOM 935 N N . PRO A 1 121 ? -8.031 13.652 32.753 1.00 37.09 121 PRO A N 1
ATOM 936 C CA . PRO A 1 121 ? -7.121 14.000 31.669 1.00 37.09 121 PRO A CA 1
ATOM 937 C C . PRO A 1 121 ? -6.105 15.051 32.140 1.00 37.09 121 PRO A C 1
ATOM 939 O O . PRO A 1 121 ? -6.342 16.258 32.062 1.00 37.09 121 PRO A O 1
ATOM 942 N N . THR A 1 122 ? -4.961 14.573 32.628 1.00 41.19 122 THR A N 1
ATOM 943 C CA . THR A 1 122 ? -3.798 15.401 32.942 1.00 41.19 122 THR A CA 1
ATOM 944 C C . THR A 1 122 ? -3.362 16.119 31.673 1.00 41.19 122 THR A C 1
ATOM 946 O O . THR A 1 122 ? -3.132 15.494 30.637 1.00 41.19 122 THR A O 1
ATOM 949 N N . VAL A 1 123 ? -3.266 17.447 31.749 1.00 41.06 123 VAL A N 1
ATOM 950 C CA . VAL A 1 123 ? -2.795 18.280 30.642 1.00 41.06 123 VAL A CA 1
ATOM 951 C C . VAL A 1 123 ? -1.339 17.920 30.366 1.00 41.06 123 VAL A C 1
ATOM 953 O O . VAL A 1 123 ? -0.450 18.272 31.138 1.00 41.06 123 VAL A O 1
ATOM 956 N N . MET A 1 124 ? -1.103 17.199 29.269 1.00 35.19 124 MET A N 1
ATOM 957 C CA . MET A 1 124 ? 0.234 16.808 28.827 1.00 35.19 124 MET A CA 1
ATOM 958 C C . MET A 1 124 ? 0.930 17.994 28.149 1.00 35.19 124 MET A C 1
ATOM 960 O O . MET A 1 124 ? 1.073 18.055 26.928 1.00 35.19 124 MET A O 1
ATOM 964 N N . GLU A 1 125 ? 1.327 18.967 28.964 1.00 35.47 125 GLU A N 1
ATOM 965 C CA . GLU A 1 125 ? 2.247 20.023 28.560 1.00 35.47 125 GLU A CA 1
ATOM 966 C C . GLU A 1 125 ? 3.686 19.473 28.574 1.00 35.47 125 GLU A C 1
ATOM 968 O O . GLU A 1 125 ? 4.107 18.866 29.555 1.00 35.47 125 GLU A O 1
ATOM 973 N N . ASN A 1 126 ? 4.444 19.740 27.506 1.00 41.91 126 ASN A N 1
ATOM 974 C CA . ASN A 1 126 ? 5.896 19.539 27.380 1.00 41.91 126 ASN A CA 1
ATOM 975 C C . ASN A 1 126 ? 6.436 18.093 27.493 1.00 41.91 126 ASN A C 1
ATOM 977 O O . ASN A 1 126 ? 6.767 17.610 28.572 1.00 41.91 126 ASN A O 1
ATOM 981 N N . ALA A 1 127 ? 6.698 17.471 26.336 1.00 33.50 127 ALA A N 1
ATOM 982 C CA . ALA A 1 127 ? 7.607 16.328 26.208 1.00 33.50 127 ALA A CA 1
ATOM 983 C C . ALA A 1 127 ? 8.510 16.481 24.963 1.00 33.50 127 ALA A C 1
ATOM 985 O O . ALA A 1 127 ? 8.169 16.047 23.869 1.00 33.50 127 ALA A O 1
ATOM 986 N N . GLU A 1 128 ? 9.634 17.168 25.177 1.00 37.69 128 GLU A N 1
ATOM 987 C CA . GLU A 1 128 ? 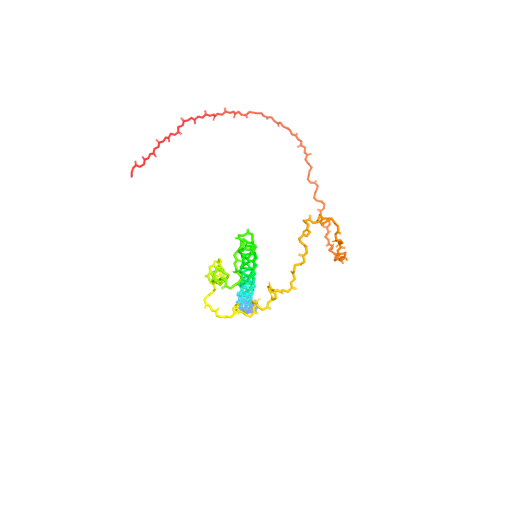10.940 17.044 24.502 1.00 37.69 128 GLU A CA 1
ATOM 988 C C . GLU A 1 128 ? 11.001 16.858 22.966 1.00 37.69 128 GLU A C 1
ATOM 990 O O . GLU A 1 128 ? 10.780 15.786 22.403 1.00 37.69 128 GLU A O 1
ATOM 995 N N . VAL A 1 129 ? 11.465 17.916 22.289 1.00 35.41 129 VAL A N 1
ATOM 996 C CA . VAL A 1 129 ? 11.941 17.870 20.897 1.00 35.41 129 VAL A CA 1
ATOM 997 C C . VAL A 1 129 ? 13.189 16.986 20.804 1.00 35.41 129 VAL A C 1
ATOM 999 O O . VAL A 1 129 ? 14.234 17.328 21.360 1.00 35.41 129 VAL A O 1
ATOM 1002 N N . PHE A 1 130 ? 13.113 15.895 20.041 1.00 31.39 130 PHE A N 1
ATOM 1003 C CA . PHE A 1 130 ? 14.298 15.134 19.638 1.00 31.39 130 PHE A CA 1
ATOM 1004 C C . PHE A 1 130 ? 15.051 15.876 18.531 1.00 31.39 130 PHE A C 1
ATOM 1006 O O . PHE A 1 130 ? 14.686 15.827 17.358 1.00 31.39 130 PHE A O 1
ATOM 1013 N N . ASP A 1 131 ? 16.112 16.573 18.929 1.00 40.03 131 ASP A N 1
ATOM 1014 C CA . ASP A 1 131 ? 16.968 17.347 18.034 1.00 40.03 131 ASP A CA 1
ATOM 1015 C C . ASP A 1 131 ? 17.842 16.404 17.181 1.00 40.03 131 ASP A C 1
ATOM 1017 O O . ASP A 1 131 ? 18.793 15.783 17.671 1.00 40.03 131 ASP A O 1
ATOM 1021 N N . HIS A 1 132 ? 17.491 16.239 15.902 1.00 37.25 132 HIS A N 1
ATOM 1022 C CA . HIS A 1 132 ? 18.275 15.485 14.920 1.00 37.25 132 HIS A CA 1
ATOM 1023 C C . HIS A 1 132 ? 18.586 16.343 13.693 1.00 37.25 132 HIS A C 1
ATOM 1025 O O . HIS A 1 132 ? 17.786 16.532 12.780 1.00 37.25 132 HIS A O 1
ATOM 1031 N N . GLN A 1 133 ? 19.814 16.856 13.709 1.00 40.25 133 GLN A N 1
ATOM 1032 C CA . GLN A 1 133 ? 20.415 17.712 12.700 1.00 40.25 133 GLN A CA 1
ATOM 1033 C C . GLN A 1 133 ? 20.686 16.949 11.389 1.00 40.25 133 GLN A C 1
ATOM 1035 O O . GLN A 1 133 ? 21.790 16.444 11.183 1.00 40.25 133 GLN A O 1
ATOM 1040 N N . GLU A 1 134 ? 19.726 16.931 10.460 1.00 34.56 134 GLU A N 1
ATOM 1041 C CA . GLU A 1 134 ? 20.030 16.678 9.045 1.00 34.56 134 GLU A CA 1
ATOM 1042 C C . GLU A 1 134 ? 20.254 17.998 8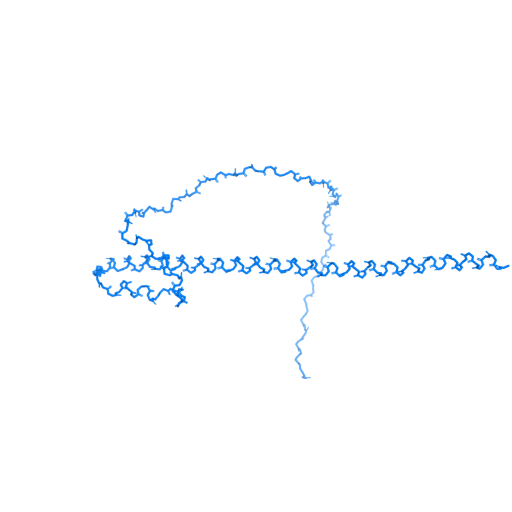.291 1.00 34.56 134 GLU A C 1
ATOM 1044 O O . GLU A 1 134 ? 19.496 18.963 8.392 1.00 34.56 134 GLU A O 1
ATOM 1049 N N . ARG A 1 135 ? 21.369 18.065 7.559 1.00 39.38 135 ARG A N 1
ATOM 1050 C CA . ARG A 1 135 ? 21.956 19.313 7.060 1.00 39.38 135 ARG A CA 1
ATOM 1051 C C . ARG A 1 135 ? 21.605 19.556 5.592 1.00 39.38 135 ARG A C 1
ATOM 1053 O O . ARG A 1 135 ? 22.480 19.498 4.726 1.00 39.38 135 ARG A O 1
ATOM 1060 N N . ALA A 1 136 ? 20.336 19.849 5.321 1.00 37.59 136 ALA A N 1
ATOM 1061 C CA . ALA A 1 136 ? 19.896 20.268 3.994 1.00 37.59 136 ALA A CA 1
ATOM 1062 C C . ALA A 1 136 ? 20.606 21.572 3.572 1.00 37.59 136 ALA A C 1
ATOM 1064 O O . ALA A 1 136 ? 20.406 22.628 4.170 1.00 37.59 136 ALA A O 1
ATOM 1065 N N . GLN A 1 137 ? 21.445 21.500 2.536 1.00 42.00 137 GLN A N 1
ATOM 1066 C CA . GLN A 1 137 ? 21.950 22.683 1.837 1.00 42.00 137 GLN A CA 1
ATOM 1067 C C . GLN A 1 137 ? 20.970 23.033 0.717 1.00 42.00 137 GLN A C 1
ATOM 1069 O O . GLN A 1 137 ? 20.995 22.411 -0.342 1.00 42.00 137 GLN A O 1
ATOM 1074 N N . THR A 1 138 ? 20.110 24.021 0.953 1.00 34.75 138 THR A N 1
ATOM 1075 C CA . THR A 1 138 ? 19.300 24.658 -0.092 1.00 34.75 138 THR A CA 1
ATOM 1076 C C . THR A 1 138 ? 19.949 25.979 -0.481 1.00 34.75 138 THR A C 1
ATOM 1078 O O . THR A 1 138 ? 20.049 26.890 0.340 1.00 34.75 138 THR A O 1
ATOM 1081 N N . GLU A 1 139 ? 20.420 26.064 -1.720 1.00 40.62 139 GLU A N 1
ATOM 1082 C CA . GLU A 1 139 ? 21.062 27.249 -2.289 1.00 40.62 139 GLU A CA 1
ATOM 1083 C C . GLU A 1 139 ? 20.022 28.364 -2.511 1.00 40.62 139 GLU A C 1
ATOM 1085 O O . GLU A 1 139 ? 19.020 28.151 -3.196 1.00 40.62 139 GLU A O 1
ATOM 1090 N N . GLU A 1 140 ? 20.227 29.545 -1.913 1.00 36.81 140 GLU A N 1
ATOM 1091 C CA . GLU A 1 140 ? 19.348 30.701 -2.138 1.00 36.81 140 GLU A CA 1
ATOM 1092 C C . GLU A 1 140 ? 19.512 31.234 -3.567 1.00 36.81 140 GLU A C 1
ATOM 1094 O O . GLU A 1 140 ? 20.420 32.015 -3.857 1.00 36.81 140 GLU A O 1
ATOM 1099 N N . VAL A 1 141 ? 18.576 30.893 -4.452 1.00 44.19 141 VAL A N 1
ATOM 1100 C CA . VAL A 1 141 ? 18.3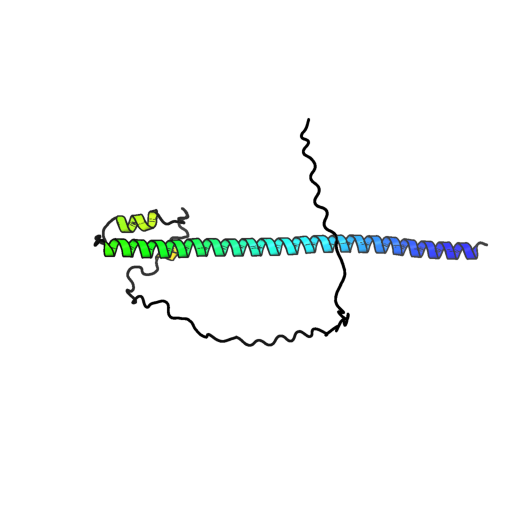51 31.670 -5.676 1.00 44.19 141 VAL A CA 1
ATOM 1101 C C . VAL A 1 141 ? 17.418 32.829 -5.330 1.00 44.19 141 VAL A C 1
ATOM 1103 O O . VAL A 1 141 ? 16.198 32.680 -5.305 1.00 44.19 141 VAL A O 1
ATOM 1106 N N . GLN A 1 142 ? 18.004 33.988 -5.022 1.00 39.00 142 GLN A N 1
ATOM 1107 C CA . GLN A 1 142 ? 17.259 35.224 -4.778 1.00 39.00 142 GLN A CA 1
ATOM 1108 C C . GLN A 1 142 ? 16.739 35.794 -6.106 1.00 39.00 142 GLN A C 1
ATOM 1110 O O . GLN A 1 142 ? 17.454 36.525 -6.793 1.00 39.00 142 GLN A O 1
ATOM 1115 N N . ASP A 1 143 ? 15.498 35.468 -6.470 1.00 41.62 143 ASP A N 1
ATOM 1116 C CA . ASP A 1 143 ? 14.808 36.143 -7.571 1.00 41.62 143 ASP A CA 1
ATOM 1117 C C . ASP A 1 143 ? 14.240 37.491 -7.091 1.00 41.62 143 ASP A C 1
ATOM 1119 O O . ASP A 1 143 ? 13.508 37.557 -6.101 1.00 41.62 143 ASP A O 1
ATOM 1123 N N . MET A 1 144 ? 14.623 38.581 -7.760 1.00 43.56 144 MET A N 1
ATOM 1124 C CA . MET A 1 144 ? 14.362 39.961 -7.328 1.00 43.56 144 MET A CA 1
ATOM 1125 C C . MET A 1 144 ? 13.496 40.716 -8.346 1.00 43.56 144 MET A C 1
ATOM 1127 O O . MET A 1 144 ? 13.858 41.796 -8.824 1.00 43.56 144 MET A O 1
ATOM 1131 N N . GLU A 1 145 ? 12.325 40.168 -8.658 1.00 45.09 145 GLU A N 1
ATOM 1132 C CA . GLU A 1 145 ? 11.284 40.890 -9.393 1.00 45.09 145 GLU A CA 1
ATOM 1133 C C . GLU A 1 145 ? 10.558 41.884 -8.467 1.00 45.09 145 GLU A C 1
ATOM 1135 O O . GLU A 1 145 ? 10.137 41.589 -7.345 1.00 45.09 145 GLU A O 1
ATOM 1140 N N . LYS A 1 146 ? 10.477 43.133 -8.927 1.00 45.62 146 LYS A N 1
ATOM 1141 C CA . LYS A 1 146 ? 10.255 44.310 -8.082 1.00 45.62 146 LYS A CA 1
ATOM 1142 C C . LYS A 1 146 ? 8.823 44.824 -8.210 1.00 45.62 146 LYS A C 1
ATOM 1144 O O . LYS A 1 146 ? 8.514 45.574 -9.134 1.00 45.62 146 LYS A O 1
ATOM 1149 N N . GLY A 1 147 ? 7.979 44.501 -7.232 1.00 39.28 147 GLY A N 1
ATOM 1150 C CA . GLY A 1 147 ? 6.627 45.055 -7.139 1.00 39.28 147 GLY A CA 1
ATOM 1151 C C . GLY A 1 147 ? 6.614 46.591 -7.098 1.00 39.28 147 GLY A C 1
ATOM 1152 O O . GLY A 1 147 ? 7.242 47.210 -6.237 1.00 39.28 147 GLY A O 1
ATOM 1153 N N . VAL A 1 148 ? 5.869 47.204 -8.020 1.00 39.66 148 VAL A N 1
ATOM 1154 C CA . VAL A 1 148 ? 5.452 48.615 -7.994 1.00 39.66 148 VAL A CA 1
ATOM 1155 C C . VAL A 1 148 ? 3.951 48.643 -8.299 1.00 39.66 148 VAL A C 1
ATOM 1157 O O . VAL A 1 148 ? 3.466 47.826 -9.076 1.00 39.66 148 VAL A O 1
ATOM 1160 N N . SER A 1 149 ? 3.216 49.519 -7.617 1.00 49.84 149 SER A N 1
ATOM 1161 C CA . SER A 1 149 ? 1.773 49.374 -7.385 1.00 49.84 149 SER A CA 1
ATOM 1162 C C . SER A 1 149 ? 0.898 50.335 -8.208 1.00 49.84 149 SER A C 1
ATOM 1164 O O . SER A 1 149 ? 1.378 51.374 -8.659 1.00 49.84 149 SER A O 1
ATOM 1166 N N . ASP A 1 150 ? -0.401 50.004 -8.236 1.00 43.53 150 ASP A N 1
ATOM 1167 C CA . ASP A 1 150 ? -1.575 50.889 -8.362 1.00 43.53 150 ASP A CA 1
ATOM 1168 C C . ASP A 1 150 ? -2.065 51.415 -9.741 1.00 43.53 150 ASP A C 1
ATOM 1170 O O . ASP A 1 150 ? -1.331 52.090 -10.457 1.00 43.53 150 ASP A O 1
ATOM 1174 N N . LYS A 1 151 ? -3.404 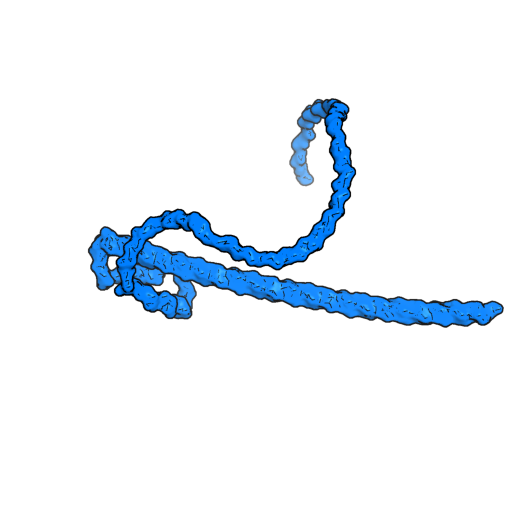51.281 -9.932 1.00 49.34 151 LYS A N 1
ATOM 1175 C CA . LYS A 1 151 ? -4.349 52.174 -10.678 1.00 49.34 151 LYS A CA 1
ATOM 1176 C C . LYS A 1 151 ? -4.309 52.119 -12.222 1.00 49.34 151 LYS A C 1
ATOM 1178 O O . LYS A 1 151 ? -3.303 51.717 -12.787 1.00 49.34 151 LYS A O 1
ATOM 1183 N N . GLU A 1 152 ? -5.344 52.473 -13.005 1.00 44.00 152 GLU A N 1
ATOM 1184 C CA . GLU A 1 152 ? -6.768 52.912 -12.855 1.00 44.00 152 GLU A CA 1
ATOM 1185 C C . GLU A 1 152 ? -7.441 52.701 -14.260 1.00 44.00 152 GLU A C 1
ATOM 1187 O O . GLU A 1 152 ? -6.703 52.624 -15.242 1.00 44.00 152 GLU A O 1
ATOM 1192 N N . ASP A 1 153 ? -8.758 52.591 -14.526 1.00 44.72 153 ASP A N 1
ATOM 1193 C CA . ASP A 1 153 ? -10.018 52.665 -13.750 1.00 44.72 153 ASP A CA 1
ATOM 1194 C C . ASP A 1 153 ? -11.219 52.054 -14.556 1.00 44.72 153 ASP A C 1
ATOM 1196 O O . ASP A 1 153 ? -11.236 52.198 -15.778 1.00 44.72 153 ASP A O 1
ATOM 1200 N N . ASN A 1 154 ? -12.242 51.481 -13.881 1.00 44.50 154 ASN A N 1
ATOM 1201 C CA . ASN A 1 154 ? -13.596 51.090 -14.385 1.00 44.50 154 ASN A CA 1
ATOM 1202 C C . ASN A 1 154 ? -13.680 50.120 -15.620 1.00 44.50 154 ASN A C 1
ATOM 1204 O O . ASN A 1 154 ? -12.659 49.726 -16.170 1.00 44.50 154 ASN A O 1
ATOM 1208 N N . VAL A 1 155 ? -14.820 49.558 -16.083 1.00 49.38 155 VAL A N 1
ATOM 1209 C CA . VAL A 1 155 ? -16.279 49.829 -15.958 1.00 49.38 155 VAL A CA 1
ATOM 1210 C C . VAL A 1 155 ? -17.079 48.524 -15.741 1.00 49.38 155 VAL A C 1
ATOM 1212 O O . VAL A 1 155 ? -16.720 47.481 -16.282 1.00 49.38 155 VAL A O 1
ATOM 1215 N N . ASP A 1 156 ? -18.194 48.613 -15.008 1.00 49.47 156 ASP A N 1
ATOM 1216 C CA . ASP A 1 156 ? -19.205 47.559 -14.804 1.00 49.47 156 ASP A CA 1
ATOM 1217 C C . ASP A 1 156 ? -20.269 47.530 -15.928 1.00 49.47 156 ASP A C 1
ATOM 1219 O O . ASP A 1 156 ? -20.776 48.584 -16.319 1.00 49.47 156 ASP A O 1
ATOM 1223 N N . VAL A 1 157 ? -20.615 46.338 -16.432 1.00 53.22 157 VAL A N 1
ATOM 1224 C CA . VAL A 1 157 ? -21.753 46.097 -17.346 1.00 53.22 157 VAL A CA 1
ATOM 1225 C C . VAL A 1 157 ? -22.385 44.740 -17.019 1.00 53.22 157 VAL A C 1
ATOM 1227 O O . VAL A 1 157 ? -22.033 43.710 -17.596 1.00 53.22 157 VAL A O 1
ATOM 1230 N N . ASP A 1 158 ? -23.328 44.761 -16.083 1.00 50.25 158 ASP A N 1
ATOM 1231 C CA . ASP A 1 158 ? -24.338 43.717 -15.903 1.00 50.25 158 ASP A CA 1
ATOM 1232 C C . ASP A 1 158 ? -25.316 43.753 -17.093 1.00 50.25 158 ASP A C 1
ATOM 1234 O O . ASP A 1 158 ? -25.823 44.823 -17.439 1.00 50.25 158 ASP A O 1
ATOM 1238 N N . ASP A 1 159 ? -25.576 42.610 -17.732 1.00 52.56 159 ASP A N 1
ATOM 1239 C CA . ASP A 1 159 ? -26.610 42.492 -18.768 1.00 52.56 159 ASP A CA 1
ATOM 1240 C C . ASP A 1 159 ? -27.182 41.062 -18.796 1.00 52.56 159 ASP A C 1
ATOM 1242 O O . ASP A 1 159 ? -26.462 40.070 -18.948 1.00 52.56 159 ASP A O 1
ATOM 1246 N N . GLN A 1 160 ? -28.499 40.948 -18.613 1.00 48.34 160 GLN A N 1
ATOM 1247 C CA . GLN A 1 160 ? -29.201 39.671 -18.474 1.00 48.34 160 GLN A CA 1
ATOM 1248 C C . GLN A 1 160 ? -29.796 39.201 -19.809 1.00 48.34 160 GLN A C 1
ATOM 1250 O O . GLN A 1 160 ? -30.797 39.761 -20.235 1.00 48.34 160 GLN A O 1
ATOM 1255 N N . GLU A 1 161 ? -29.303 38.102 -20.392 1.00 39.75 161 GLU A N 1
ATOM 1256 C CA . GLU A 1 161 ? -30.096 37.156 -21.211 1.00 39.75 161 GLU A CA 1
ATOM 1257 C C . GLU A 1 161 ? -29.243 35.922 -21.591 1.00 39.75 161 GLU A C 1
ATOM 1259 O O . GLU A 1 161 ? -28.023 36.002 -21.676 1.00 39.75 161 GLU A O 1
ATOM 1264 N N . GLY A 1 162 ? -29.791 34.724 -21.808 1.00 43.62 162 GLY A N 1
ATOM 1265 C CA . GLY A 1 162 ? -31.186 34.294 -21.697 1.00 43.62 162 GLY A CA 1
ATOM 1266 C C . GLY A 1 162 ? -31.294 32.760 -21.689 1.00 43.62 162 GLY A C 1
ATOM 1267 O O . GLY A 1 162 ? -30.393 32.053 -22.135 1.00 43.62 162 GLY A O 1
ATOM 1268 N N . SER A 1 163 ? -32.393 32.225 -21.151 1.00 52.19 163 SER A N 1
ATOM 1269 C CA . SER A 1 163 ? -32.632 30.775 -21.046 1.00 52.19 163 SER A CA 1
ATOM 1270 C C . SER A 1 163 ? -33.157 30.183 -22.361 1.00 52.19 163 SER A C 1
ATOM 1272 O O . SER A 1 163 ? -34.193 30.633 -22.848 1.00 52.19 163 SER A O 1
ATOM 1274 N N . ALA A 1 164 ? -32.558 29.087 -22.838 1.00 48.16 164 ALA A N 1
ATOM 1275 C CA . ALA A 1 164 ? -33.158 28.208 -23.845 1.00 48.16 164 ALA A CA 1
ATOM 1276 C C . ALA A 1 164 ? -32.846 26.725 -23.557 1.00 48.16 164 ALA A C 1
ATOM 1278 O O . ALA A 1 164 ? -31.693 26.304 -23.593 1.00 48.16 164 ALA A O 1
ATOM 1279 N N . TYR A 1 165 ? -33.895 25.952 -23.272 1.00 42.53 165 TYR A N 1
ATOM 1280 C CA . TYR A 1 165 ? -33.914 24.482 -23.290 1.00 42.53 165 TYR A CA 1
ATOM 1281 C C . TYR A 1 165 ? -34.184 23.993 -24.727 1.00 42.53 165 TYR A C 1
ATOM 1283 O O . TYR A 1 165 ? -34.981 24.649 -25.390 1.00 42.53 165 TYR A O 1
ATOM 1291 N N . ASP A 1 166 ? -33.593 22.8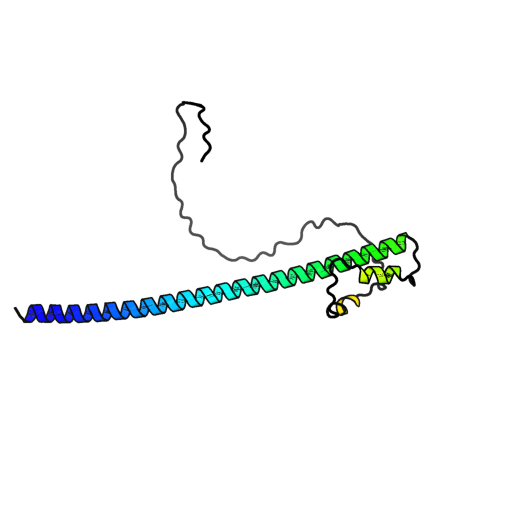48 -25.113 1.00 39.34 166 ASP A N 1
ATOM 1292 C CA . ASP A 1 166 ? -34.155 21.702 -25.881 1.00 39.34 166 ASP A CA 1
ATOM 1293 C C . ASP A 1 166 ? -35.009 21.921 -27.170 1.00 39.34 166 ASP A C 1
ATOM 1295 O O . ASP A 1 166 ? -35.658 22.955 -27.332 1.00 39.34 166 ASP A O 1
ATOM 1299 N N . PRO A 1 167 ? -35.074 20.945 -28.117 1.00 64.56 167 PRO A N 1
ATOM 1300 C CA . PRO A 1 167 ? -34.996 19.487 -27.893 1.00 64.56 167 PRO A CA 1
ATOM 1301 C C . PRO A 1 167 ? -34.104 18.658 -28.845 1.00 64.56 167 PRO A C 1
ATOM 1303 O O . PRO A 1 167 ? -33.529 19.220 -29.804 1.00 64.56 167 PRO A O 1
#

Organism: Fagus sylvatica (NCBI:txid28930)

Radius of gyration: 36.93 Å; chains: 1; bounding box: 72×70×99 Å